Protein AF-F9DR55-F1 (afdb_monomer_lite)

Secondary structure (DSSP, 8-state):
------EEEEE-TTT--EEEEEETT--SEEEEE-TTT--EEEEETTTTEEEEE-

Structure (mmCIF, N/CA/C/O backbone):
data_AF-F9DR55-F1
#
_entry.id   AF-F9DR55-F1
#
loop_
_atom_site.group_PDB
_atom_site.id
_atom_site.type_symbol
_atom_site.label_atom_id
_atom_site.label_alt_id
_atom_site.label_comp_id
_atom_site.label_asym_id
_atom_site.label_entity_id
_atom_site.label_seq_id
_atom_site.pdbx_PDB_ins_code
_atom_site.Cartn_x
_atom_site.Cartn_y
_atom_site.Cartn_z
_atom_site.occupancy
_atom_site.B_iso_or_equiv
_atom_site.auth_seq_id
_atom_site.auth_comp_id
_atom_site.auth_asym_id
_atom_site.auth_atom_id
_atom_site.pdbx_PDB_model_num
ATOM 1 N N . MET A 1 1 ? 8.252 0.370 -31.237 1.00 45.72 1 MET A N 1
ATOM 2 C CA . MET A 1 1 ? 7.744 -0.653 -30.297 1.00 45.72 1 MET A CA 1
ATOM 3 C C . MET A 1 1 ? 6.956 0.069 -29.211 1.00 45.72 1 MET A C 1
ATOM 5 O O . MET A 1 1 ? 7.531 0.942 -28.576 1.00 45.72 1 MET A O 1
ATOM 9 N N . LYS A 1 2 ? 5.647 -0.184 -29.050 1.00 52.97 2 LYS A N 1
ATOM 10 C CA . LYS A 1 2 ? 4.894 0.362 -27.906 1.00 52.97 2 LYS A CA 1
ATOM 11 C C . LYS A 1 2 ? 5.334 -0.423 -26.674 1.00 52.97 2 LYS A C 1
ATOM 13 O O . LYS A 1 2 ? 5.080 -1.620 -26.617 1.00 52.97 2 LYS A O 1
ATOM 18 N N . ALA A 1 3 ? 6.042 0.220 -25.750 1.00 61.81 3 ALA A N 1
ATOM 19 C CA . ALA A 1 3 ? 6.318 -0.374 -24.451 1.00 61.81 3 ALA A CA 1
ATOM 20 C C . ALA A 1 3 ? 4.970 -0.619 -23.764 1.00 61.81 3 ALA A C 1
ATOM 22 O O . ALA A 1 3 ? 4.213 0.320 -23.517 1.00 61.81 3 ALA A O 1
ATOM 23 N N . THR A 1 4 ? 4.626 -1.884 -23.540 1.00 66.12 4 THR A N 1
ATOM 24 C CA . THR A 1 4 ? 3.466 -2.254 -22.734 1.00 66.12 4 THR A CA 1
ATOM 25 C C . THR A 1 4 ? 3.803 -1.882 -21.297 1.00 66.12 4 THR A C 1
ATOM 27 O O . THR A 1 4 ? 4.511 -2.618 -20.619 1.00 66.12 4 THR A O 1
ATOM 30 N N . VAL A 1 5 ? 3.378 -0.699 -20.855 1.00 72.88 5 VAL A N 1
ATOM 31 C CA . VAL A 1 5 ? 3.572 -0.269 -19.469 1.00 72.88 5 VAL A CA 1
ATOM 32 C C . VAL A 1 5 ? 2.676 -1.136 -18.590 1.00 72.88 5 VAL A C 1
ATOM 34 O O . VAL A 1 5 ? 1.449 -1.038 -18.650 1.00 72.88 5 VAL A O 1
ATOM 37 N N . VAL A 1 6 ? 3.284 -2.019 -17.801 1.00 81.06 6 VAL A N 1
ATOM 38 C CA . VAL A 1 6 ? 2.569 -2.810 -16.798 1.00 81.06 6 VAL A CA 1
ATOM 39 C C . VAL A 1 6 ? 2.273 -1.893 -15.613 1.00 81.06 6 VAL A C 1
ATOM 41 O O . VAL A 1 6 ? 3.174 -1.269 -15.059 1.00 81.06 6 VAL A O 1
ATOM 44 N N . ILE A 1 7 ? 0.995 -1.770 -15.252 1.00 86.12 7 ILE A N 1
ATOM 45 C CA . ILE A 1 7 ? 0.545 -0.924 -14.143 1.00 86.12 7 ILE A CA 1
ATOM 46 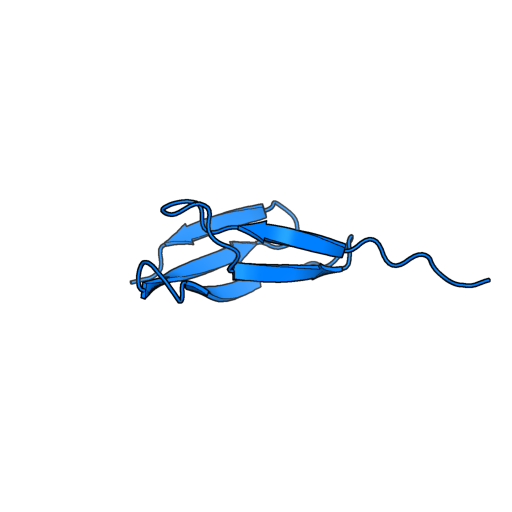C C . ILE A 1 7 ? 0.225 -1.815 -12.940 1.00 86.12 7 ILE A C 1
ATOM 48 O O . ILE A 1 7 ? -0.740 -2.583 -12.960 1.00 86.12 7 ILE A O 1
ATOM 52 N N . GLU A 1 8 ? 1.001 -1.679 -11.868 1.00 88.19 8 GLU A N 1
ATOM 53 C CA . GLU A 1 8 ? 0.759 -2.342 -10.590 1.00 88.19 8 GLU A CA 1
ATOM 54 C C . GLU A 1 8 ? -0.187 -1.506 -9.718 1.00 88.19 8 GLU A C 1
ATOM 56 O O . GLU A 1 8 ? 0.077 -0.347 -9.383 1.00 88.19 8 GLU A O 1
ATOM 61 N N .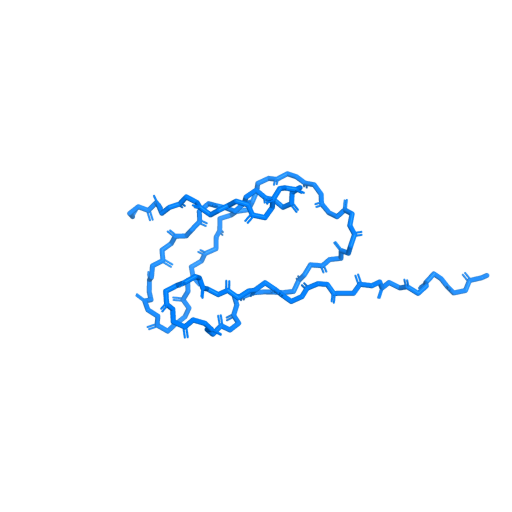 LYS A 1 9 ? -1.302 -2.113 -9.300 1.00 89.81 9 LYS A N 1
ATOM 62 C CA . LYS A 1 9 ? -2.278 -1.474 -8.409 1.00 89.81 9 LYS A CA 1
ATOM 63 C C . LYS A 1 9 ? -1.851 -1.654 -6.960 1.00 89.81 9 LYS A C 1
ATOM 65 O O . LYS A 1 9 ? -1.857 -2.768 -6.439 1.00 89.81 9 LYS A O 1
ATOM 70 N N . VAL A 1 10 ? -1.556 -0.555 -6.277 1.00 90.12 10 VAL A N 1
ATOM 71 C CA . VAL A 1 10 ? -1.179 -0.576 -4.864 1.00 90.12 10 VAL A CA 1
ATOM 72 C C . VAL A 1 10 ? -2.427 -0.391 -4.006 1.00 90.12 10 VAL A C 1
ATOM 74 O O . VAL A 1 10 ? -3.152 0.602 -4.109 1.00 90.12 10 VAL A O 1
ATOM 77 N N . THR A 1 11 ? -2.697 -1.354 -3.127 1.00 93.00 11 THR A N 1
ATOM 78 C CA . THR A 1 11 ? -3.843 -1.324 -2.207 1.00 93.00 11 THR A CA 1
ATOM 79 C C . THR A 1 11 ? -3.409 -1.077 -0.768 1.00 93.00 11 THR A C 1
ATOM 81 O O . THR A 1 11 ? -2.338 -1.502 -0.347 1.00 93.00 11 THR A O 1
ATOM 84 N N . CYS A 1 12 ? -4.265 -0.425 0.014 1.00 91.69 12 CYS A N 1
ATOM 85 C CA . CYS A 1 12 ? -4.040 -0.193 1.434 1.00 91.69 12 CYS A CA 1
ATOM 86 C C . CYS A 1 12 ? -4.048 -1.523 2.205 1.00 91.69 12 CYS A C 1
ATOM 88 O O . CYS A 1 12 ? -5.034 -2.258 2.099 1.00 91.69 12 CYS A O 1
ATOM 90 N N . PRO A 1 13 ? -3.036 -1.816 3.042 1.00 91.38 13 PRO A N 1
ATOM 91 C CA . PRO A 1 13 ? -2.975 -3.076 3.784 1.00 91.38 13 PRO A CA 1
ATOM 92 C C . PRO A 1 13 ? -4.083 -3.207 4.844 1.00 91.38 13 PRO A C 1
ATOM 94 O O . PRO A 1 13 ? -4.445 -4.316 5.217 1.00 91.38 13 PRO A O 1
ATOM 97 N N . THR A 1 14 ? -4.661 -2.095 5.311 1.00 92.12 14 THR A N 1
ATOM 98 C CA . THR A 1 14 ? -5.707 -2.107 6.349 1.00 92.12 14 THR A CA 1
ATOM 99 C C . THR A 1 14 ? -7.107 -2.303 5.780 1.00 92.12 14 THR A C 1
ATOM 101 O O . THR A 1 14 ? -7.849 -3.159 6.243 1.00 92.12 14 THR A O 1
ATOM 104 N N . CYS A 1 15 ? -7.496 -1.503 4.785 1.00 92.94 15 CYS A N 1
ATOM 105 C CA . CYS A 1 15 ? -8.864 -1.511 4.255 1.00 92.94 15 CYS A CA 1
ATOM 106 C C . CYS A 1 15 ? -8.985 -2.167 2.874 1.00 92.94 15 CYS A C 1
ATOM 108 O O . CYS A 1 15 ? -10.081 -2.207 2.319 1.00 92.94 15 CYS A O 1
ATOM 110 N N . LYS A 1 16 ? -7.870 -2.638 2.293 1.00 90.94 16 LYS A N 1
ATOM 111 C CA . LYS A 1 16 ? -7.777 -3.259 0.957 1.00 90.94 16 LYS A CA 1
ATOM 112 C C . LYS A 1 16 ? -8.300 -2.386 -0.193 1.00 90.94 16 LYS A C 1
ATOM 114 O O . LYS A 1 16 ? -8.467 -2.855 -1.314 1.00 90.94 16 LYS A O 1
ATOM 119 N N . LYS A 1 17 ? -8.551 -1.096 0.057 1.00 92.56 17 LYS A N 1
ATOM 120 C CA . LYS A 1 17 ? -8.954 -0.121 -0.964 1.00 92.56 17 LYS A CA 1
ATOM 121 C C . LYS A 1 17 ? -7.728 0.409 -1.698 1.00 92.56 17 LYS A C 1
ATOM 123 O O . LYS A 1 17 ? -6.641 0.478 -1.129 1.00 92.56 17 LYS A O 1
ATOM 128 N N . ARG A 1 18 ? -7.916 0.791 -2.960 1.00 90.38 18 ARG A N 1
ATOM 129 C CA . ARG A 1 18 ? -6.865 1.345 -3.823 1.00 90.38 18 ARG A CA 1
ATOM 130 C C . ARG A 1 18 ? -6.233 2.585 -3.181 1.00 90.38 18 ARG A C 1
ATOM 132 O O . ARG A 1 18 ? -6.954 3.468 -2.717 1.00 90.38 18 ARG A O 1
ATOM 139 N N . LEU A 1 19 ? -4.903 2.613 -3.144 1.00 90.62 19 LEU A N 1
ATOM 140 C CA . LEU A 1 19 ? -4.114 3.783 -2.771 1.00 90.62 19 LEU A CA 1
ATOM 141 C C . LEU A 1 19 ? -3.756 4.568 -4.033 1.00 90.62 19 LEU A C 1
ATOM 143 O O . LEU A 1 19 ? -4.282 5.656 -4.235 1.00 90.62 19 LEU A O 1
ATOM 147 N N . PHE A 1 20 ? -2.948 3.966 -4.901 1.00 89.56 20 P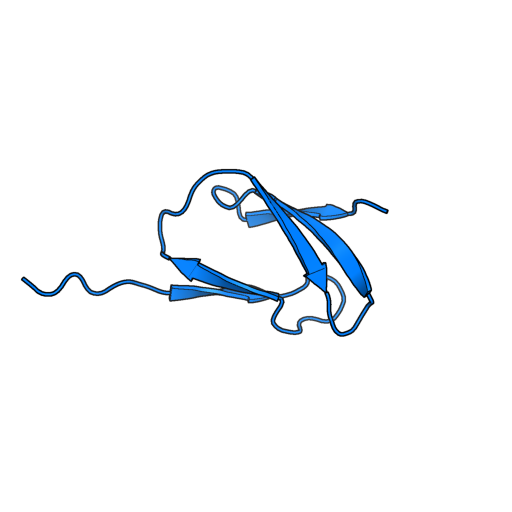HE A N 1
ATOM 148 C CA . PHE A 1 20 ? -2.498 4.530 -6.172 1.00 89.56 20 PHE A CA 1
ATOM 149 C C . PHE A 1 20 ? -2.074 3.398 -7.111 1.00 89.56 20 PHE A C 1
ATOM 151 O O . PHE A 1 20 ? -2.000 2.234 -6.709 1.00 89.56 20 PHE A O 1
ATOM 158 N N . ASP A 1 21 ? -1.787 3.755 -8.353 1.00 90.25 21 ASP A N 1
ATOM 159 C CA . ASP A 1 21 ? -1.207 2.857 -9.340 1.00 90.25 21 ASP A CA 1
ATOM 160 C C . ASP A 1 21 ? 0.231 3.292 -9.611 1.00 90.25 21 ASP A C 1
ATOM 162 O O . ASP A 1 21 ? 0.513 4.492 -9.631 1.00 90.25 21 ASP A O 1
ATOM 166 N N . LYS A 1 22 ? 1.130 2.335 -9.820 1.00 86.81 22 LYS A N 1
ATOM 167 C CA . LYS A 1 22 ? 2.520 2.599 -10.205 1.00 86.81 22 LYS A CA 1
ATOM 168 C C . LYS A 1 22 ? 2.881 1.812 -11.454 1.00 86.81 22 LYS A C 1
ATOM 170 O O . LYS A 1 22 ? 2.286 0.773 -11.726 1.00 86.81 22 LYS A O 1
ATOM 175 N N . GLU A 1 23 ? 3.877 2.288 -12.182 1.00 87.12 23 GLU A N 1
ATOM 176 C CA . GLU A 1 23 ? 4.465 1.524 -13.276 1.00 87.12 23 GLU A CA 1
ATOM 177 C C . GLU A 1 23 ? 5.360 0.417 -12.704 1.00 87.12 23 GLU A C 1
ATOM 179 O O . GLU A 1 23 ? 6.040 0.597 -11.684 1.00 87.12 23 GLU A O 1
ATOM 184 N N . GLU A 1 24 ? 5.347 -0.745 -13.343 1.00 82.81 24 GLU A N 1
ATOM 185 C CA . GLU A 1 24 ? 6.229 -1.854 -13.005 1.00 82.81 24 GLU A CA 1
ATOM 186 C C . GLU A 1 24 ? 7.696 -1.415 -13.127 1.00 82.81 24 GLU A C 1
ATOM 188 O O . GLU A 1 24 ? 8.091 -0.734 -14.072 1.00 82.81 24 GLU A O 1
ATOM 193 N N . GLY A 1 25 ? 8.506 -1.759 -12.125 1.00 82.75 25 GLY A N 1
ATOM 194 C CA . GLY A 1 25 ? 9.902 -1.322 -12.042 1.00 82.75 25 GLY A CA 1
ATOM 195 C C . GLY A 1 25 ? 10.115 0.046 -11.383 1.00 82.75 25 GLY A C 1
ATOM 196 O O . GLY A 1 25 ? 11.264 0.458 -11.223 1.00 82.75 25 GLY A O 1
ATOM 197 N N . THR A 1 26 ? 9.056 0.732 -10.929 1.00 85.44 26 THR A N 1
ATOM 198 C CA . THR A 1 26 ? 9.221 1.961 -10.134 1.00 85.44 26 THR A CA 1
ATOM 199 C C . THR A 1 26 ? 9.945 1.651 -8.820 1.00 85.44 26 THR A C 1
ATOM 201 O O . THR A 1 26 ? 9.508 0.812 -8.030 1.00 85.44 26 THR A O 1
ATOM 204 N N . ILE A 1 27 ? 11.037 2.369 -8.555 1.00 88.31 27 ILE A N 1
ATOM 205 C CA . ILE A 1 27 ? 11.838 2.255 -7.330 1.00 88.31 27 ILE A CA 1
ATOM 206 C C . ILE A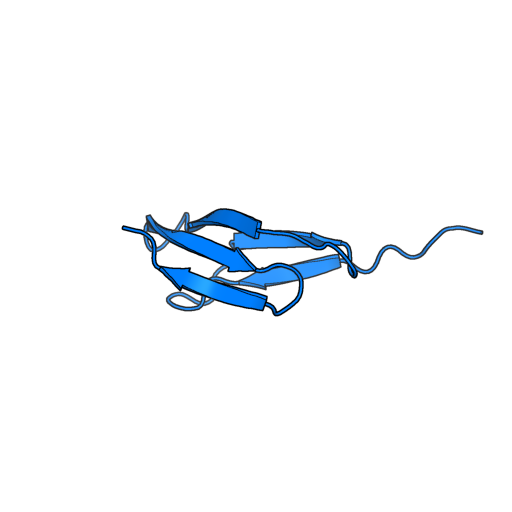 1 27 ? 11.715 3.508 -6.460 1.00 88.31 27 ILE A C 1
ATOM 208 O O . ILE A 1 27 ? 11.326 4.577 -6.922 1.00 88.31 27 ILE A O 1
ATOM 212 N N . GLY A 1 28 ? 12.089 3.377 -5.188 1.00 88.56 28 GLY A N 1
ATOM 213 C CA . GLY A 1 28 ? 12.119 4.478 -4.229 1.00 88.56 28 GLY A CA 1
ATOM 214 C C . GLY A 1 28 ? 11.035 4.373 -3.163 1.00 88.56 28 GLY A C 1
ATOM 215 O O . GLY A 1 28 ? 10.382 3.341 -3.006 1.00 88.56 28 GLY A O 1
ATOM 216 N N . PHE A 1 29 ? 10.871 5.452 -2.402 1.00 90.06 29 PHE A N 1
ATOM 217 C CA . PHE A 1 29 ? 9.867 5.543 -1.350 1.00 90.06 29 PHE A CA 1
ATOM 218 C C . PHE A 1 29 ? 8.817 6.572 -1.734 1.00 90.06 29 PHE A C 1
ATOM 220 O O . PHE A 1 29 ? 9.159 7.694 -2.094 1.00 90.06 29 PHE A O 1
ATOM 227 N N . THR A 1 30 ? 7.549 6.216 -1.573 1.00 91.31 30 THR A N 1
ATOM 228 C CA . THR A 1 30 ? 6.454 7.184 -1.614 1.00 91.31 30 THR A CA 1
ATOM 229 C C . THR A 1 30 ? 5.768 7.261 -0.260 1.00 91.31 30 THR A C 1
ATOM 231 O O . THR A 1 30 ? 5.820 6.325 0.544 1.00 91.31 30 THR A O 1
ATOM 234 N N . ARG A 1 31 ? 5.137 8.399 0.010 1.00 92.69 31 ARG A N 1
ATOM 235 C CA . ARG A 1 31 ? 4.277 8.591 1.170 1.00 92.69 31 ARG A CA 1
ATOM 236 C C . ARG A 1 31 ? 2.871 8.808 0.655 1.00 92.69 31 ARG A C 1
ATOM 238 O O . ARG A 1 31 ? 2.625 9.816 0.006 1.00 92.69 31 ARG A O 1
ATOM 245 N N . GLU A 1 32 ? 1.968 7.894 0.986 1.00 91.62 32 GLU A N 1
ATOM 246 C CA . GLU A 1 32 ? 0.591 7.982 0.520 1.00 91.62 32 GLU A CA 1
ATOM 247 C C . GLU A 1 32 ? -0.418 7.873 1.660 1.00 91.62 32 GLU A C 1
ATOM 249 O O . GLU A 1 32 ? -0.293 7.036 2.561 1.00 91.62 32 GLU A O 1
ATOM 254 N N . LYS A 1 33 ? -1.441 8.730 1.620 1.00 92.56 33 LYS A N 1
ATOM 255 C CA . LYS A 1 33 ? -2.535 8.723 2.595 1.00 92.56 33 LYS A CA 1
ATOM 256 C C . LYS A 1 33 ? -3.723 7.952 2.044 1.00 92.56 33 LYS A C 1
ATOM 258 O O . LYS A 1 33 ? -4.297 8.299 1.015 1.00 92.56 33 LYS A O 1
ATOM 263 N N . CYS A 1 34 ? -4.180 6.948 2.788 1.00 92.50 34 CYS A N 1
ATOM 264 C CA . CYS A 1 34 ? -5.397 6.240 2.427 1.00 92.50 34 CYS A CA 1
ATOM 265 C C . CYS A 1 34 ? -6.617 7.161 2.535 1.00 92.50 34 CYS A C 1
ATOM 267 O O . CYS A 1 34 ? -6.912 7.686 3.606 1.00 92.50 34 CYS A O 1
ATOM 269 N N . ARG A 1 35 ? -7.390 7.291 1.454 1.00 91.12 35 ARG A N 1
ATOM 270 C CA . ARG A 1 35 ? -8.622 8.100 1.442 1.00 91.12 35 ARG A CA 1
ATOM 271 C C . ARG A 1 35 ? -9.746 7.522 2.308 1.00 91.12 35 ARG A C 1
ATOM 273 O O . ARG A 1 35 ? -10.636 8.259 2.710 1.00 91.12 35 ARG A O 1
ATOM 280 N N . VAL A 1 36 ? -9.695 6.220 2.607 1.00 92.81 36 VAL A N 1
ATOM 281 C CA . VAL A 1 36 ? -10.748 5.503 3.346 1.00 92.81 36 VAL A CA 1
ATOM 282 C C . VAL A 1 36 ? -10.426 5.411 4.835 1.00 92.81 36 VAL A C 1
ATOM 284 O O . VAL A 1 36 ? -11.150 5.970 5.648 1.00 92.81 36 VAL A O 1
ATOM 287 N N . CYS A 1 37 ? -9.319 4.762 5.212 1.00 92.44 37 CYS A N 1
ATOM 288 C CA . CYS A 1 37 ? -8.949 4.613 6.627 1.00 92.4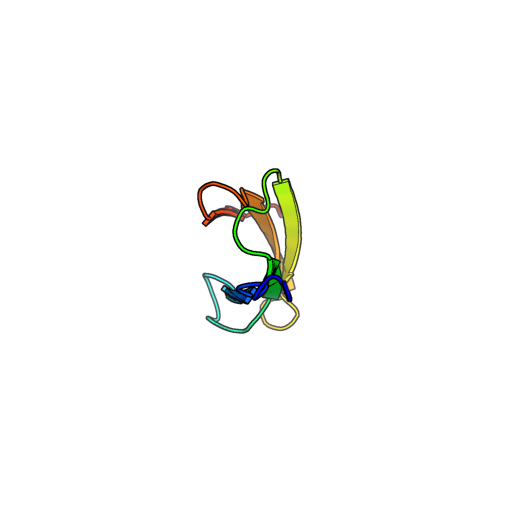4 37 CYS A CA 1
ATOM 289 C C . CYS A 1 37 ? -8.125 5.789 7.174 1.00 92.44 37 CYS A C 1
ATOM 291 O O . CYS A 1 37 ? -7.729 5.768 8.335 1.00 92.44 37 CYS A O 1
ATOM 293 N N . LYS A 1 38 ? -7.827 6.798 6.341 1.00 91.50 38 LYS A N 1
ATOM 294 C CA . LYS A 1 38 ? -7.060 8.015 6.676 1.00 91.50 38 LYS A CA 1
ATOM 295 C C . LYS A 1 38 ? -5.623 7.785 7.168 1.00 91.50 38 LYS A C 1
ATOM 297 O O . LYS A 1 38 ? -4.930 8.758 7.441 1.00 91.50 38 LYS A O 1
ATOM 302 N N . THR A 1 39 ? -5.160 6.536 7.220 1.00 92.50 39 THR A N 1
ATOM 303 C CA . THR A 1 39 ? -3.792 6.165 7.601 1.00 92.50 39 THR A CA 1
ATOM 304 C C . THR A 1 39 ? -2.786 6.589 6.541 1.00 92.50 39 THR A C 1
ATOM 306 O O . THR A 1 39 ? -3.045 6.425 5.346 1.00 92.50 39 THR A O 1
ATOM 309 N N . VAL A 1 40 ? -1.636 7.095 6.980 1.00 93.19 40 VAL A N 1
ATOM 310 C CA . VAL A 1 40 ? -0.526 7.457 6.102 1.00 93.19 40 VAL A CA 1
ATOM 311 C C . VAL A 1 40 ? 0.509 6.332 6.087 1.00 93.19 40 VAL A C 1
ATOM 313 O O . VAL A 1 40 ? 0.874 5.771 7.121 1.00 93.19 40 VAL A O 1
ATOM 316 N N . TRP A 1 41 ? 0.965 5.976 4.891 1.00 93.75 41 TRP A N 1
ATOM 317 C CA . TRP A 1 41 ? 1.899 4.881 4.662 1.00 93.75 41 TRP A CA 1
ATOM 318 C C . TRP A 1 41 ? 3.151 5.397 3.974 1.00 93.75 41 TRP A C 1
ATOM 320 O O . TRP A 1 41 ? 3.060 6.104 2.973 1.00 93.75 41 TRP A O 1
ATOM 330 N N . ARG A 1 42 ? 4.320 5.006 4.481 1.00 94.00 42 ARG A N 1
ATOM 331 C CA . ARG A 1 42 ? 5.564 5.006 3.713 1.00 94.00 42 ARG A CA 1
ATOM 332 C C . ARG A 1 42 ? 5.621 3.689 2.965 1.00 94.00 42 ARG A C 1
ATOM 334 O O . ARG A 1 42 ? 5.528 2.635 3.589 1.00 94.00 42 ARG A O 1
ATOM 341 N N . ILE A 1 43 ? 5.759 3.752 1.654 1.00 92.62 43 ILE A N 1
ATOM 342 C CA . ILE A 1 43 ? 5.691 2.589 0.781 1.00 92.62 43 ILE A CA 1
ATOM 343 C C . ILE A 1 43 ? 7.014 2.503 0.040 1.00 92.62 43 ILE A C 1
ATOM 345 O O . ILE A 1 43 ? 7.375 3.420 -0.695 1.00 92.62 43 ILE A O 1
ATOM 349 N N . ASP A 1 44 ? 7.744 1.418 0.271 1.00 92.00 44 ASP A N 1
ATOM 350 C CA . ASP A 1 44 ? 8.896 1.031 -0.538 1.00 92.00 44 ASP A CA 1
ATOM 351 C C . ASP A 1 44 ? 8.367 0.427 -1.839 1.00 92.00 44 ASP A C 1
ATOM 353 O O . ASP A 1 44 ? 7.791 -0.661 -1.832 1.00 92.00 44 ASP A O 1
ATOM 357 N N . LEU A 1 45 ? 8.529 1.147 -2.947 1.00 87.81 45 LEU A N 1
ATOM 358 C CA . LEU A 1 45 ? 8.008 0.750 -4.253 1.00 87.81 45 LEU A CA 1
ATOM 359 C C . LEU A 1 45 ? 8.739 -0.469 -4.826 1.00 87.81 45 LEU A C 1
ATOM 361 O O . LEU A 1 45 ? 8.132 -1.211 -5.596 1.00 87.81 45 LEU A O 1
ATOM 365 N N . LYS A 1 46 ? 9.991 -0.710 -4.411 1.00 86.62 46 LYS A N 1
ATOM 366 C CA . LYS A 1 46 ? 10.801 -1.844 -4.870 1.00 86.62 46 LYS A CA 1
ATOM 367 C C . LYS A 1 46 ? 10.374 -3.145 -4.197 1.00 86.62 46 LYS A C 1
ATOM 369 O O . LYS A 1 46 ? 10.259 -4.169 -4.856 1.00 86.62 46 LYS A O 1
ATOM 374 N N . ASN A 1 47 ? 10.151 -3.104 -2.884 1.00 86.62 47 ASN A N 1
ATOM 375 C CA . ASN A 1 47 ? 9.835 -4.297 -2.090 1.00 86.62 47 ASN A CA 1
ATOM 376 C C . ASN A 1 47 ? 8.351 -4.408 -1.713 1.00 86.62 47 ASN A C 1
ATOM 378 O O . ASN A 1 47 ? 7.975 -5.315 -0.971 1.00 86.62 47 ASN A O 1
ATOM 382 N N . SER A 1 48 ? 7.521 -3.452 -2.142 1.00 83.31 48 SER A N 1
ATOM 383 C CA . SER A 1 48 ? 6.116 -3.315 -1.737 1.00 83.31 48 SER A CA 1
ATOM 384 C C . SER A 1 48 ? 5.929 -3.382 -0.212 1.00 83.31 48 SER A C 1
ATOM 386 O O . SER A 1 48 ? 4.959 -3.947 0.293 1.00 83.31 48 SER A O 1
ATOM 388 N N . ARG A 1 49 ? 6.879 -2.815 0.549 1.00 89.31 49 ARG A N 1
ATOM 389 C CA . ARG A 1 49 ? 6.828 -2.770 2.018 1.00 89.31 49 ARG A CA 1
ATOM 390 C C . ARG A 1 49 ? 6.097 -1.522 2.484 1.00 89.31 49 ARG A C 1
ATOM 392 O O . ARG A 1 49 ? 6.406 -0.420 2.042 1.00 89.31 49 ARG A O 1
ATOM 399 N N . PHE A 1 50 ? 5.180 -1.700 3.429 1.00 91.50 50 PHE A N 1
ATOM 400 C CA . PHE A 1 50 ? 4.373 -0.626 3.999 1.00 91.50 50 PHE A CA 1
ATOM 401 C C . PHE A 1 50 ? 4.795 -0.370 5.443 1.00 91.50 50 PHE A C 1
ATOM 403 O O . PHE A 1 50 ? 4.694 -1.251 6.295 1.00 91.50 50 PHE A O 1
ATOM 410 N N . THR A 1 51 ? 5.222 0.851 5.740 1.00 93.31 51 THR A N 1
ATOM 411 C CA . THR A 1 51 ? 5.456 1.322 7.105 1.00 93.31 51 THR A CA 1
ATOM 412 C C . THR A 1 51 ? 4.401 2.358 7.441 1.00 93.31 51 THR A C 1
ATOM 414 O O . THR A 1 51 ? 4.265 3.365 6.746 1.00 93.31 51 THR A O 1
ATOM 417 N N . LYS A 1 52 ? 3.635 2.117 8.504 1.00 92.56 52 LYS A N 1
ATOM 418 C CA . LYS A 1 52 ? 2.676 3.102 8.998 1.00 92.56 52 LYS A CA 1
ATOM 419 C C . LYS A 1 52 ? 3.449 4.301 9.535 1.00 92.56 52 LYS A C 1
ATOM 421 O O . LYS A 1 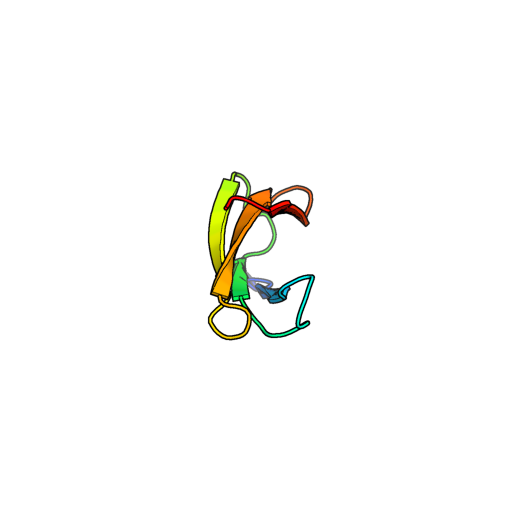52 ? 4.302 4.136 10.402 1.00 92.56 52 LYS A O 1
ATOM 426 N N . ILE A 1 53 ? 3.136 5.485 9.032 1.00 88.69 53 ILE A N 1
ATOM 427 C CA . ILE A 1 53 ? 3.636 6.750 9.570 1.00 88.69 53 ILE A CA 1
ATOM 428 C C . ILE A 1 53 ? 2.415 7.502 10.076 1.00 88.69 53 ILE A C 1
ATOM 430 O O . ILE A 1 53 ? 1.434 7.629 9.349 1.00 88.69 53 ILE A O 1
ATOM 434 N N . ASN A 1 54 ? 2.446 7.890 11.346 1.00 64.06 54 ASN A N 1
ATOM 435 C CA . ASN A 1 54 ? 1.320 8.539 12.010 1.00 64.06 54 ASN A CA 1
ATOM 436 C C . ASN A 1 54 ? 1.030 9.912 11.384 1.00 64.06 54 ASN A C 1
ATOM 438 O O . ASN A 1 54 ? 2.008 10.645 11.110 1.00 64.06 54 ASN A O 1
#

Foldseek 3Di:
DPPPFDKAFQADPPPRHTFDIDTPPDADWDWTADPPPRWIWTAGPVVRDTDTDD

Sequence (54 aa):
MKATVVIEKVTCPTCKKRLFDKEEGTIGFTREKCRVCKTVWRIDLKNSRFTKIN

Organism: NCBI:txid1027292

pLDDT: mean 86.71, std 10.14, range [45.72, 94.0]

Radius of gyration: 11.99 Å; chains: 1; bounding box: 23×13×42 Å